Protein AF-A0A1U7V6M7-F1 (afdb_monomer_lite)

Organism: Nicotiana sylvestris (NCBI:txid4096)

Sequence (139 aa):
MQEEQVAAVLYREDIEKYADNFTPFSTYLISTAKVRVPLPYGVPINRFEWVIDKFTVVEEVKDANIQDPPLPPPTRLNTVPFAYLHEQQRSTEFDNHYFTHIIAIVVNCGSIKYVG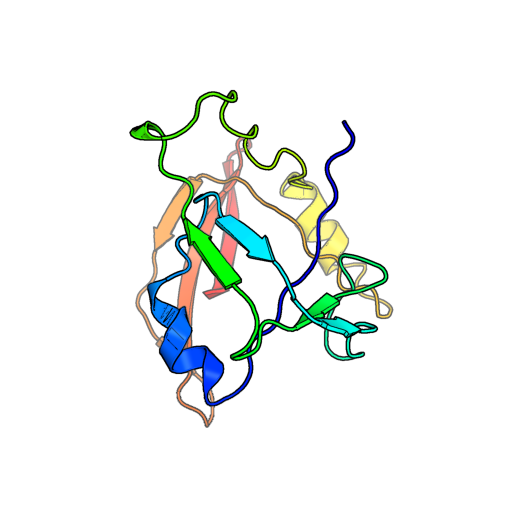ANNSKCREITIMDTNMRPTILTL

Radius of gyration: 18.91 Å; chains: 1; bounding box: 42×41×47 Å

Secondary structure (DSSP, 8-state):
------EEEE-THHHHHHTTT--TT--EEEES-EEEPPPTTS--SSS-EEEE-TT-EEEE--GGG-SSPPPPPP----B--HHHHHHHHHT--SS-----B---EEEEEEEEEEETTTTEEEEEEEEE-TT--EEEEE-

pLDDT: mean 78.78, std 11.83, range [42.28, 93.31]

Structure (mmCIF, N/CA/C/O backbone):
data_AF-A0A1U7V6M7-F1
#
_entry.id   AF-A0A1U7V6M7-F1
#
loop_
_atom_site.group_PDB
_atom_site.id
_atom_site.type_symbol
_atom_site.label_atom_id
_atom_site.label_alt_id
_atom_site.label_comp_id
_atom_site.label_asym_id
_atom_site.label_entity_id
_atom_site.label_seq_id
_atom_site.pdbx_PDB_ins_code
_atom_site.Cartn_x
_atom_site.Cartn_y
_atom_site.Cartn_z
_atom_site.occupancy
_atom_site.B_iso_or_equiv
_atom_site.auth_seq_id
_atom_site.auth_comp_id
_atom_site.auth_asym_id
_atom_site.auth_atom_id
_atom_site.pdbx_PDB_model_num
ATOM 1 N N . MET A 1 1 ? 13.269 -1.706 19.061 1.00 52.62 1 MET A N 1
ATOM 2 C CA . MET A 1 1 ? 11.874 -2.130 18.815 1.00 52.62 1 MET A CA 1
ATOM 3 C C . MET A 1 1 ? 11.806 -2.683 17.402 1.00 52.62 1 MET A C 1
ATOM 5 O O . MET A 1 1 ? 12.551 -2.196 16.562 1.00 52.62 1 MET A O 1
ATOM 9 N N . GLN A 1 2 ? 11.025 -3.733 17.156 1.00 67.06 2 GLN A N 1
ATOM 10 C CA . GLN A 1 2 ? 10.897 -4.338 15.827 1.00 67.06 2 GLN A CA 1
ATOM 11 C C . GLN A 1 2 ? 9.778 -3.621 15.061 1.00 67.06 2 GLN A C 1
ATOM 13 O O . GLN A 1 2 ? 8.695 -3.448 15.608 1.00 67.06 2 GLN A O 1
ATOM 18 N N . GLU A 1 3 ? 10.047 -3.170 13.833 1.00 74.94 3 GLU A N 1
ATOM 19 C CA . GLU A 1 3 ? 9.040 -2.528 12.977 1.00 74.94 3 GLU A CA 1
ATOM 20 C C . GLU A 1 3 ? 8.034 -3.573 12.477 1.00 74.94 3 GLU A C 1
ATOM 22 O O . GLU A 1 3 ? 8.409 -4.573 11.850 1.00 74.94 3 GLU A O 1
ATOM 27 N N .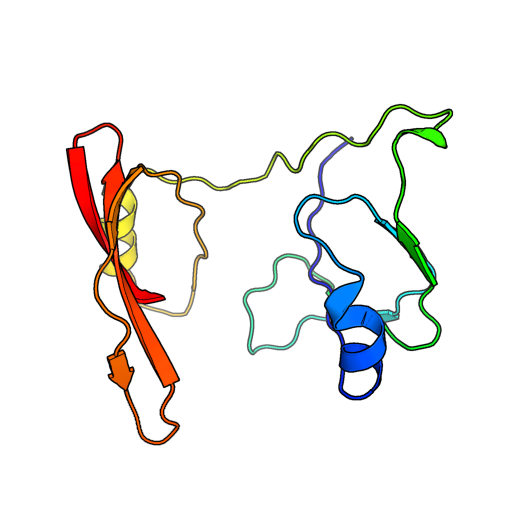 GLU A 1 4 ? 6.752 -3.327 12.730 1.00 82.56 4 GLU A N 1
ATOM 28 C CA . GLU A 1 4 ? 5.641 -4.151 12.271 1.00 82.56 4 GLU A CA 1
ATOM 29 C C . GLU A 1 4 ? 4.763 -3.338 11.319 1.00 82.56 4 GLU A C 1
ATOM 31 O O . GLU A 1 4 ? 4.414 -2.194 11.598 1.00 82.56 4 GLU A O 1
ATOM 36 N N . GLN A 1 5 ? 4.436 -3.928 10.171 1.00 84.12 5 GLN A N 1
ATOM 37 C CA . GLN A 1 5 ? 3.559 -3.317 9.179 1.00 84.12 5 GLN A CA 1
ATOM 38 C C . GLN A 1 5 ? 2.174 -3.948 9.296 1.00 84.12 5 GLN A C 1
ATOM 40 O O . GLN A 1 5 ? 2.050 -5.157 9.500 1.00 84.12 5 GLN A O 1
ATOM 45 N N . VAL A 1 6 ? 1.135 -3.131 9.163 1.00 86.31 6 VAL A N 1
ATOM 46 C CA . VAL A 1 6 ? -0.264 -3.561 9.199 1.00 86.31 6 VAL A CA 1
ATOM 47 C C . VAL A 1 6 ? -1.034 -2.813 8.118 1.00 86.31 6 VAL A C 1
ATOM 49 O O . VAL A 1 6 ? -0.799 -1.628 7.887 1.00 86.31 6 VAL A O 1
ATOM 52 N N . ALA A 1 7 ? -1.934 -3.509 7.427 1.00 87.44 7 ALA A N 1
ATOM 53 C CA . ALA A 1 7 ? -2.838 -2.871 6.480 1.00 87.44 7 ALA A CA 1
ATOM 54 C C . ALA A 1 7 ? -4.013 -2.248 7.242 1.00 87.44 7 ALA A C 1
ATOM 56 O O . ALA A 1 7 ? -4.583 -2.892 8.124 1.00 87.44 7 ALA A O 1
ATOM 57 N N . ALA A 1 8 ? -4.388 -1.022 6.884 1.00 88.69 8 ALA A N 1
ATOM 58 C CA . ALA A 1 8 ? -5.587 -0.366 7.386 1.00 88.69 8 ALA A CA 1
ATOM 59 C C . ALA A 1 8 ? -6.575 -0.133 6.237 1.00 88.69 8 ALA A C 1
ATOM 61 O O . ALA A 1 8 ? -6.177 0.280 5.148 1.00 88.69 8 ALA A O 1
ATOM 62 N N . VAL A 1 9 ? -7.859 -0.402 6.472 1.00 89.38 9 VAL A N 1
ATOM 63 C CA . VAL A 1 9 ? -8.930 -0.284 5.475 1.00 89.38 9 VAL A CA 1
ATOM 64 C C . VAL A 1 9 ? -10.031 0.655 5.959 1.00 89.38 9 VAL A C 1
ATOM 66 O O . VAL A 1 9 ? -10.410 0.636 7.132 1.00 89.38 9 VAL A O 1
ATOM 69 N N . LEU A 1 10 ? -10.557 1.454 5.030 1.00 89.38 10 LEU A N 1
ATOM 70 C CA . LEU A 1 10 ? -11.678 2.373 5.227 1.00 89.38 10 LEU A CA 1
ATOM 71 C C . LEU A 1 10 ? -12.841 1.976 4.317 1.00 89.38 10 LEU A C 1
ATOM 73 O O . LEU A 1 10 ? -12.628 1.503 3.199 1.00 89.38 10 LEU A O 1
ATOM 77 N N . TYR A 1 11 ? -14.073 2.200 4.776 1.00 86.38 11 TYR A N 1
ATOM 78 C CA . TYR A 1 11 ? -15.282 1.838 4.036 1.00 86.38 11 TYR A CA 1
ATOM 79 C C . TYR A 1 11 ? -16.217 3.019 3.839 1.00 86.38 11 TYR A C 1
ATOM 81 O O . TYR A 1 11 ? -16.507 3.739 4.785 1.00 86.38 11 TYR A O 1
ATOM 89 N N . ARG A 1 12 ? -16.769 3.127 2.622 1.00 83.19 12 ARG A N 1
ATOM 90 C CA . ARG A 1 12 ? -17.913 3.975 2.249 1.00 83.19 12 ARG A CA 1
ATOM 91 C C . ARG A 1 12 ? -17.880 5.361 2.916 1.00 83.19 12 ARG A C 1
ATOM 93 O O . ARG A 1 12 ? -17.158 6.228 2.449 1.00 83.19 12 ARG A O 1
ATOM 100 N N . GLU A 1 13 ? -18.654 5.541 3.985 1.00 78.81 13 GLU A N 1
ATOM 101 C CA . GLU A 1 13 ? -18.885 6.817 4.675 1.00 78.81 13 GLU A CA 1
ATOM 102 C C . GLU A 1 13 ? -17.625 7.338 5.376 1.00 78.81 13 GLU A C 1
ATOM 104 O O . GLU A 1 13 ? -17.425 8.545 5.481 1.00 78.81 13 GLU A O 1
ATOM 109 N N . ASP A 1 14 ? -16.739 6.436 5.803 1.00 80.06 14 ASP A N 1
ATOM 110 C CA . ASP A 1 14 ? -15.479 6.805 6.442 1.00 80.06 14 ASP A CA 1
ATOM 111 C C . ASP A 1 14 ? -14.431 7.260 5.408 1.00 80.06 14 ASP A C 1
ATOM 113 O O . ASP A 1 14 ? -13.515 8.000 5.754 1.00 80.06 14 ASP A O 1
ATOM 117 N N . ILE A 1 15 ? -14.563 6.884 4.127 1.00 82.31 15 ILE A N 1
ATOM 118 C CA . ILE A 1 15 ? -13.604 7.291 3.086 1.00 82.31 15 ILE A CA 1
ATOM 119 C C . ILE A 1 15 ? -13.633 8.807 2.917 1.00 82.31 15 ILE A C 1
ATOM 121 O O . ILE A 1 15 ? -12.590 9.438 3.001 1.00 82.31 15 ILE A O 1
ATOM 125 N N . GLU A 1 16 ? -14.811 9.405 2.742 1.00 79.12 16 GLU A N 1
ATOM 126 C CA . GLU A 1 16 ? -14.934 10.857 2.543 1.00 79.12 16 GLU A CA 1
ATOM 127 C C . GLU A 1 16 ? -14.422 11.649 3.752 1.00 79.12 16 GLU A C 1
ATOM 129 O O . GLU A 1 16 ? -13.818 12.705 3.596 1.00 79.12 16 GLU A O 1
ATOM 134 N N . LYS A 1 17 ? -14.603 11.111 4.964 1.00 77.75 17 LYS A N 1
ATOM 135 C CA . LYS A 1 17 ? -14.151 11.749 6.205 1.00 77.75 17 LYS A CA 1
ATOM 136 C C . LYS A 1 17 ? -12.626 11.785 6.340 1.00 77.75 17 LYS A C 1
ATOM 138 O O . LYS A 1 17 ? -12.105 12.705 6.967 1.00 77.75 17 LYS A O 1
ATOM 143 N N . TYR A 1 18 ? -11.925 10.780 5.816 1.00 78.06 18 TYR A N 1
ATOM 144 C CA . TYR A 1 18 ? -10.485 10.605 6.027 1.00 78.06 18 TYR A CA 1
ATOM 145 C C . TYR A 1 18 ? -9.641 10.664 4.743 1.00 78.06 18 TYR A C 1
ATOM 147 O O . TYR A 1 18 ? -8.418 10.590 4.848 1.00 78.06 18 TYR A O 1
ATOM 155 N N . ALA A 1 19 ? -10.249 10.821 3.562 1.00 74.31 19 ALA A N 1
ATOM 156 C CA . ALA A 1 19 ? -9.559 10.838 2.267 1.00 74.31 19 ALA A CA 1
ATOM 157 C C . ALA A 1 19 ? -8.417 11.862 2.217 1.00 74.31 19 ALA A C 1
ATOM 159 O O . ALA A 1 19 ? -7.333 11.542 1.740 1.00 74.31 19 ALA A O 1
ATOM 160 N N . ASP A 1 20 ? -8.647 13.049 2.779 1.00 77.88 20 ASP A N 1
ATOM 161 C CA . ASP A 1 20 ? -7.673 14.145 2.782 1.00 77.88 20 ASP A CA 1
ATOM 162 C C . ASP A 1 20 ? -6.838 14.207 4.075 1.00 77.88 20 ASP A C 1
ATOM 164 O O . ASP A 1 20 ? -5.918 15.014 4.186 1.00 77.88 20 ASP A O 1
ATOM 168 N N . ASN A 1 21 ? -7.138 13.356 5.065 1.00 78.12 21 ASN A N 1
ATOM 169 C CA . ASN A 1 21 ? -6.481 13.401 6.375 1.00 78.12 21 ASN A CA 1
ATOM 170 C C . ASN A 1 21 ? -5.193 12.577 6.419 1.00 78.12 21 ASN A C 1
ATOM 172 O O . ASN A 1 21 ? -4.323 12.866 7.240 1.00 78.12 21 ASN A O 1
ATOM 176 N N . PHE A 1 22 ? -5.069 11.555 5.567 1.00 84.19 22 PHE A N 1
ATOM 177 C CA . PHE A 1 22 ? -3.886 10.701 5.502 1.00 84.19 22 PHE A CA 1
ATOM 178 C C . PHE A 1 22 ? -2.929 11.171 4.411 1.00 84.19 22 PHE A C 1
ATOM 180 O O . PHE A 1 22 ? -3.143 10.944 3.221 1.00 84.19 22 PHE A O 1
ATOM 187 N N . THR A 1 23 ? -1.827 11.778 4.836 1.00 83.44 23 THR A N 1
ATOM 188 C CA . THR A 1 23 ? -0.718 12.155 3.964 1.00 83.44 23 THR A CA 1
ATOM 189 C C . THR A 1 23 ? 0.357 11.065 4.014 1.00 83.44 23 THR A C 1
ATOM 191 O O . THR A 1 23 ? 0.728 10.619 5.106 1.00 83.44 23 THR A O 1
ATOM 194 N N . PRO A 1 24 ? 0.877 10.601 2.860 1.00 81.56 24 PRO A N 1
ATOM 195 C CA . PRO A 1 24 ? 1.989 9.657 2.835 1.00 81.56 24 PRO A CA 1
ATOM 196 C C . PRO A 1 24 ? 3.190 10.177 3.635 1.00 81.56 24 PRO A C 1
ATOM 198 O O . PRO A 1 24 ? 3.536 11.350 3.536 1.00 81.56 24 PRO A O 1
ATOM 201 N N . PHE A 1 25 ? 3.850 9.288 4.382 1.00 77.00 25 PHE A N 1
ATOM 202 C CA . PHE A 1 25 ? 5.016 9.586 5.233 1.00 77.00 25 PHE A CA 1
ATOM 203 C C . PHE A 1 25 ? 4.764 10.518 6.437 1.00 77.00 25 PHE A C 1
ATOM 205 O O . PHE A 1 25 ? 5.721 10.863 7.126 1.00 77.00 25 PHE A O 1
ATOM 212 N N . SER A 1 26 ? 3.508 10.860 6.746 1.00 82.12 26 SER A N 1
ATOM 213 C CA . SER A 1 26 ? 3.136 11.496 8.018 1.00 82.12 26 SER A CA 1
ATOM 214 C C . SER A 1 26 ? 2.907 10.462 9.127 1.00 82.12 26 SER A C 1
ATOM 216 O O . SER A 1 26 ? 2.547 9.310 8.869 1.00 82.12 26 SER A O 1
ATOM 218 N N . THR A 1 27 ? 3.104 10.880 10.380 1.00 84.69 27 THR A N 1
ATOM 219 C CA . THR A 1 27 ? 2.888 10.031 11.562 1.00 84.69 27 THR A CA 1
ATOM 220 C C . THR A 1 27 ? 1.521 10.308 12.177 1.00 84.69 27 THR A C 1
ATOM 222 O O . THR A 1 27 ? 1.165 11.460 12.418 1.00 84.69 27 THR A O 1
ATOM 225 N N . TYR A 1 28 ? 0.773 9.245 12.476 1.00 87.31 28 TYR A N 1
ATOM 226 C CA . TYR A 1 28 ? -0.563 9.332 13.062 1.00 87.31 28 TYR A CA 1
ATOM 227 C C . TYR A 1 28 ? -0.677 8.468 14.312 1.00 87.31 28 TYR A C 1
ATOM 229 O O . TYR A 1 28 ? -0.225 7.321 14.334 1.00 87.31 28 TYR A O 1
ATOM 237 N N . LEU A 1 29 ? -1.350 9.000 15.327 1.00 87.75 29 LEU A N 1
ATOM 238 C CA . LEU A 1 29 ? -1.876 8.220 16.432 1.00 87.75 29 LEU A CA 1
ATOM 239 C C . LEU A 1 29 ? -3.233 7.656 16.012 1.00 87.75 29 LEU A C 1
ATOM 241 O O . LEU A 1 29 ? -4.176 8.407 15.770 1.00 87.75 29 LEU A O 1
ATOM 245 N N . ILE A 1 30 ? -3.326 6.329 15.938 1.00 89.62 30 ILE A N 1
ATOM 246 C CA . ILE A 1 30 ? -4.572 5.620 15.646 1.00 89.62 30 ILE A CA 1
ATOM 247 C C . ILE A 1 30 ? -4.985 4.851 16.896 1.00 89.62 30 ILE A C 1
ATOM 249 O O . ILE A 1 30 ? -4.244 3.999 17.384 1.00 89.62 30 ILE A O 1
ATOM 253 N N . SER A 1 31 ? -6.172 5.148 17.415 1.00 89.44 31 SER A N 1
ATOM 254 C CA . SER A 1 31 ? -6.758 4.471 18.574 1.00 89.44 31 SER A CA 1
ATOM 255 C C . SER A 1 31 ? -8.140 3.930 18.237 1.00 89.44 31 SER A C 1
ATOM 257 O O . SER A 1 31 ? -8.787 4.416 17.314 1.00 89.44 31 SER A O 1
ATOM 259 N N . THR A 1 32 ? -8.573 2.908 18.986 1.00 91.25 32 THR A N 1
ATOM 260 C CA . THR A 1 32 ? -9.914 2.288 18.895 1.00 91.25 32 THR A CA 1
ATOM 261 C C . THR A 1 32 ? -10.281 1.678 17.536 1.00 91.25 32 THR A C 1
ATOM 263 O O . THR A 1 32 ? -11.448 1.368 17.301 1.00 91.25 32 THR A O 1
ATOM 266 N N . ALA A 1 33 ? -9.293 1.420 16.674 1.00 92.19 33 ALA A N 1
ATOM 267 C CA . ALA A 1 33 ? -9.497 0.701 15.421 1.00 92.19 33 ALA A CA 1
ATOM 268 C C . ALA A 1 33 ? -9.956 -0.745 15.670 1.00 92.19 33 ALA A C 1
ATOM 270 O O . ALA A 1 33 ? -9.501 -1.422 16.599 1.00 92.19 33 ALA A O 1
ATOM 271 N N . LYS A 1 34 ? -10.843 -1.245 14.809 1.00 92.50 34 LYS A N 1
ATOM 272 C CA . LYS A 1 34 ? -11.248 -2.656 14.832 1.00 92.50 34 LYS A CA 1
ATOM 273 C C . LYS A 1 34 ? -10.182 -3.512 14.164 1.00 92.50 34 LYS A C 1
ATOM 275 O O . LYS A 1 34 ? -9.553 -3.085 13.206 1.00 92.50 34 LYS A O 1
ATOM 280 N N . VAL A 1 35 ? -10.023 -4.747 14.622 1.00 92.31 35 VAL A N 1
ATOM 281 C CA . VAL A 1 35 ? -9.045 -5.695 14.073 1.00 92.31 35 VAL A CA 1
ATOM 282 C C . VAL A 1 35 ? -9.785 -6.884 13.476 1.00 92.31 35 VAL A C 1
ATOM 284 O O . VAL A 1 35 ? -10.691 -7.429 14.110 1.00 92.31 35 VAL A O 1
ATOM 287 N N . ARG A 1 36 ? -9.417 -7.294 12.261 1.00 90.75 36 ARG A N 1
ATOM 288 C CA . ARG A 1 36 ? -9.978 -8.489 11.613 1.00 90.75 36 ARG A CA 1
ATOM 289 C C . ARG A 1 36 ? -8.926 -9.248 10.807 1.00 90.75 36 ARG A C 1
ATOM 291 O O . ARG A 1 36 ? -7.808 -8.777 10.636 1.00 90.75 36 ARG A O 1
ATOM 298 N N . VAL A 1 37 ? -9.290 -10.431 10.321 1.00 88.88 37 VAL A N 1
ATOM 299 C CA . VAL A 1 37 ? -8.453 -11.214 9.398 1.00 88.88 37 VAL A CA 1
ATOM 300 C C . VAL A 1 37 ? -8.524 -10.589 7.994 1.00 88.88 37 VAL A C 1
ATOM 302 O O . VAL A 1 37 ? -9.634 -10.239 7.580 1.00 88.88 37 VAL A O 1
ATOM 305 N N . PRO A 1 38 ? -7.393 -10.453 7.268 1.00 86.44 38 PRO A N 1
ATOM 306 C CA . PRO A 1 38 ? -7.372 -9.921 5.910 1.00 86.44 38 PRO A CA 1
ATOM 307 C C . PRO A 1 38 ? -8.296 -10.673 4.956 1.00 86.44 38 PRO A C 1
ATOM 309 O O . PRO A 1 38 ? -8.407 -11.901 5.006 1.00 86.44 38 PRO A O 1
ATOM 312 N N . LEU A 1 39 ? -8.948 -9.931 4.063 1.00 83.38 39 LEU A N 1
ATOM 313 C CA . LEU A 1 39 ? -9.748 -10.524 2.994 1.00 83.38 39 LEU A CA 1
ATOM 314 C C . LEU A 1 39 ? -8.855 -11.270 1.984 1.00 83.38 39 LEU A C 1
ATOM 316 O O . LEU A 1 39 ? -7.727 -10.847 1.735 1.00 83.38 39 LEU A O 1
ATOM 320 N N . PRO A 1 40 ? -9.369 -12.322 1.321 1.00 77.00 40 PRO A N 1
ATOM 321 C CA . PRO A 1 40 ? -8.585 -13.145 0.392 1.00 77.00 40 PRO A CA 1
ATOM 322 C C . PRO A 1 40 ? -8.196 -12.423 -0.908 1.00 77.00 40 PRO A C 1
ATOM 324 O O . PRO A 1 40 ? -7.469 -12.973 -1.725 1.00 77.00 40 PRO A O 1
ATOM 327 N N . TYR A 1 41 ? -8.696 -11.205 -1.125 1.00 73.00 41 TYR A N 1
ATOM 328 C CA . TYR A 1 41 ? -8.471 -10.425 -2.342 1.00 73.00 41 TYR A CA 1
ATOM 329 C C . TYR A 1 41 ? -7.168 -9.609 -2.318 1.00 73.00 41 TYR A C 1
ATOM 331 O O . TYR A 1 41 ? -6.882 -8.901 -3.280 1.00 73.00 41 TYR A O 1
ATOM 339 N N . GLY A 1 42 ? -6.395 -9.672 -1.228 1.00 66.00 42 GLY A N 1
ATOM 340 C CA . GLY A 1 42 ? -5.136 -8.946 -1.067 1.00 66.00 42 GLY A CA 1
ATOM 341 C C . GLY A 1 42 ? -4.013 -9.832 -0.538 1.00 66.00 42 GLY A C 1
ATOM 342 O O . GLY A 1 42 ? -4.248 -10.908 0.007 1.00 66.00 42 GLY A O 1
ATOM 343 N N . VAL A 1 43 ? -2.774 -9.362 -0.682 1.00 67.44 43 VAL A N 1
ATOM 344 C CA . VAL A 1 43 ? -1.604 -10.018 -0.088 1.00 67.44 4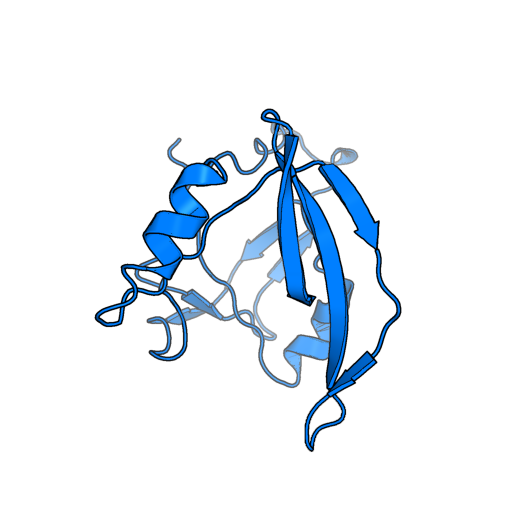3 VAL A CA 1
ATOM 345 C C . VAL A 1 43 ? -1.531 -9.605 1.384 1.00 67.44 43 VAL A C 1
ATOM 347 O O . VAL A 1 43 ? -1.411 -8.409 1.666 1.00 67.44 43 VAL A O 1
ATOM 350 N N . PRO A 1 44 ? -1.624 -10.546 2.339 1.00 68.56 44 PRO A N 1
ATOM 351 C CA . PRO A 1 44 ? -1.625 -10.206 3.754 1.00 68.56 44 PRO A CA 1
ATOM 352 C C . PRO A 1 44 ? -0.242 -9.693 4.174 1.00 68.56 44 PRO A C 1
ATOM 354 O O . PRO A 1 44 ? 0.725 -10.450 4.230 1.00 68.56 44 PRO A O 1
ATOM 357 N N . ILE A 1 45 ? -0.152 -8.400 4.499 1.00 77.25 45 ILE A N 1
ATOM 358 C CA . ILE A 1 45 ? 1.056 -7.783 5.082 1.00 77.25 45 ILE A CA 1
ATOM 359 C C . ILE A 1 45 ? 1.268 -8.280 6.523 1.00 77.25 45 ILE A C 1
ATOM 361 O O . ILE A 1 45 ? 2.396 -8.402 6.997 1.00 77.25 45 ILE A O 1
ATOM 365 N N . ASN A 1 46 ? 0.172 -8.601 7.213 1.00 82.81 46 ASN A N 1
ATOM 366 C CA . ASN A 1 46 ? 0.148 -9.092 8.585 1.00 82.81 46 ASN A CA 1
ATOM 367 C C . ASN A 1 46 ? -0.971 -10.139 8.749 1.00 82.81 46 ASN A C 1
ATOM 369 O O . ASN A 1 46 ? -1.838 -10.278 7.886 1.00 82.81 46 ASN A O 1
ATOM 373 N N . ARG A 1 47 ? -0.972 -10.870 9.871 1.00 85.75 47 ARG A N 1
ATOM 374 C CA . ARG A 1 47 ? -2.046 -11.799 10.270 1.00 85.75 47 ARG A CA 1
ATOM 375 C C . ARG A 1 47 ? -3.393 -11.101 10.443 1.00 85.75 47 ARG A C 1
ATOM 377 O O . ARG A 1 47 ? -4.430 -11.752 10.335 1.00 85.75 47 ARG A O 1
ATOM 384 N N . PHE A 1 48 ? -3.365 -9.803 10.725 1.00 89.25 48 PHE A N 1
ATOM 385 C CA . PHE A 1 48 ? -4.543 -8.979 10.927 1.00 89.25 48 PHE A CA 1
ATOM 386 C C . PHE A 1 48 ? -4.486 -7.711 10.079 1.00 89.25 48 PHE A C 1
ATOM 388 O O . PHE A 1 48 ? -3.413 -7.219 9.745 1.00 89.25 48 PHE A O 1
ATOM 395 N N . GLU A 1 49 ? -5.650 -7.159 9.775 1.00 90.25 49 GLU A N 1
ATOM 396 C CA . GLU A 1 49 ? -5.803 -5.818 9.226 1.00 90.25 49 GLU A CA 1
ATOM 397 C C . GLU A 1 49 ? -6.656 -4.966 10.163 1.00 90.25 49 GLU A C 1
ATOM 399 O O . GLU A 1 49 ? -7.508 -5.472 10.908 1.00 90.25 49 GLU A O 1
ATOM 404 N N . TRP A 1 50 ? -6.406 -3.664 10.140 1.00 92.44 50 TRP A N 1
ATOM 405 C CA . TRP A 1 50 ? -7.149 -2.686 10.915 1.00 92.44 50 TRP A CA 1
ATOM 406 C C . TRP A 1 50 ? -8.284 -2.114 10.080 1.00 92.44 50 TRP A C 1
ATOM 408 O O . TRP A 1 50 ? -8.111 -1.766 8.918 1.00 92.44 50 TRP A O 1
ATOM 418 N N . VAL A 1 51 ? -9.457 -1.994 10.681 1.00 90.88 51 VAL A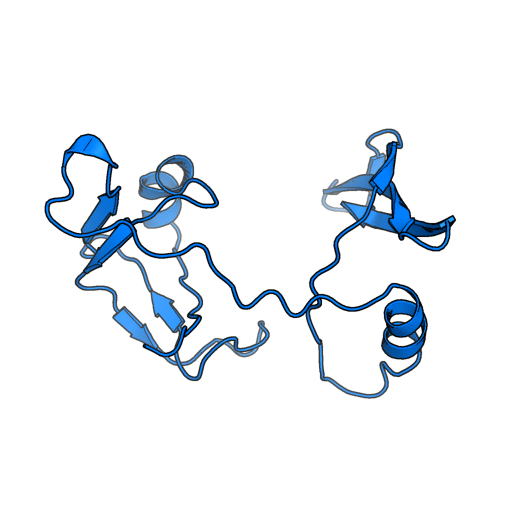 N 1
ATOM 419 C CA . VAL A 1 51 ? -10.608 -1.316 10.099 1.00 90.88 51 VAL A CA 1
ATOM 420 C C . VAL A 1 51 ? -10.766 0.004 10.829 1.00 90.88 51 VAL A C 1
ATOM 422 O O . VAL A 1 51 ? -11.086 0.025 12.021 1.00 90.88 51 VAL A O 1
ATOM 425 N N . ILE A 1 52 ? -10.526 1.085 10.094 1.00 90.50 52 ILE A N 1
ATOM 426 C CA . ILE A 1 52 ? -10.770 2.444 10.560 1.00 90.50 52 ILE A CA 1
ATOM 427 C C . ILE A 1 52 ? -12.246 2.728 10.303 1.00 90.50 52 ILE A C 1
ATOM 429 O O . ILE A 1 52 ? -12.719 2.643 9.169 1.00 90.50 52 ILE A O 1
ATOM 433 N N . ASP A 1 53 ? -12.965 3.026 11.375 1.00 87.88 53 ASP A N 1
ATOM 434 C CA . ASP A 1 53 ? -14.378 3.376 11.343 1.00 87.88 53 ASP A CA 1
ATOM 435 C C . ASP A 1 53 ? -14.633 4.725 12.025 1.00 87.88 53 ASP A C 1
ATOM 437 O O . ASP A 1 53 ? -13.734 5.351 12.589 1.00 87.88 53 ASP A O 1
ATOM 441 N N . LYS A 1 54 ? -15.889 5.168 12.026 1.00 85.06 54 LYS A N 1
ATOM 442 C CA . LYS A 1 54 ? -16.300 6.423 12.670 1.00 85.06 54 LYS A CA 1
ATOM 443 C C . LYS A 1 54 ? -15.938 6.569 14.155 1.00 85.06 54 LYS A C 1
ATOM 445 O O . LYS A 1 54 ? -15.953 7.698 14.645 1.00 85.06 54 LYS A O 1
ATOM 450 N N . PHE A 1 55 ? -15.671 5.472 14.868 1.00 86.19 55 PHE A N 1
ATOM 451 C CA . PHE A 1 55 ? -15.271 5.475 16.280 1.00 86.19 55 PHE A CA 1
ATOM 452 C C . PHE A 1 55 ? -13.751 5.426 16.463 1.00 86.19 55 PHE A C 1
ATOM 454 O O . PHE A 1 55 ? -13.271 5.524 17.592 1.00 86.19 55 PHE A O 1
ATOM 461 N N . THR A 1 56 ? -13.002 5.263 15.374 1.00 88.06 56 THR A N 1
ATOM 462 C CA . THR A 1 56 ? -11.543 5.279 15.371 1.00 88.06 56 THR A CA 1
ATOM 463 C C . THR A 1 56 ? -11.052 6.717 15.488 1.00 88.06 56 THR A C 1
ATOM 465 O O . THR A 1 56 ? -11.436 7.599 14.710 1.00 88.06 56 THR A O 1
ATOM 468 N N . VAL A 1 57 ? -10.190 6.958 16.471 1.00 87.94 57 VAL A N 1
ATOM 469 C CA . VAL A 1 57 ? -9.538 8.257 16.658 1.00 87.94 57 VAL A CA 1
ATOM 470 C C . VAL A 1 57 ? -8.249 8.257 15.846 1.00 87.94 57 VAL A C 1
ATOM 472 O O . VAL A 1 57 ? -7.427 7.358 16.006 1.00 87.94 57 VAL A O 1
ATOM 475 N N . VAL A 1 58 ? -8.100 9.246 14.963 1.00 87.62 58 VAL A N 1
ATOM 476 C CA . VAL A 1 58 ? -6.915 9.449 14.122 1.00 87.62 58 VAL A CA 1
ATOM 477 C C . VAL A 1 58 ? -6.432 10.873 14.347 1.00 87.62 58 VAL A C 1
ATOM 479 O O . VAL A 1 58 ? -7.142 11.820 14.009 1.00 87.62 58 VAL A O 1
ATOM 482 N N . GLU A 1 59 ? -5.238 11.019 14.907 1.00 87.38 59 GLU A N 1
ATOM 483 C CA . GLU A 1 59 ? -4.623 12.317 15.181 1.00 87.38 59 GLU A CA 1
ATOM 484 C C . GLU A 1 59 ? -3.252 12.392 14.512 1.00 87.38 59 GLU A C 1
ATOM 486 O O . GLU A 1 59 ? -2.429 11.492 14.664 1.00 87.38 59 GLU A O 1
ATOM 491 N N . GLU A 1 60 ? -3.002 13.457 13.752 1.00 85.88 60 GLU A N 1
ATOM 492 C CA . GLU A 1 60 ? -1.688 13.699 13.156 1.00 85.88 60 GLU A CA 1
ATOM 493 C C . GLU A 1 60 ? -0.704 14.170 14.231 1.00 85.88 60 GLU A C 1
ATOM 495 O O . GLU A 1 60 ? -0.948 15.152 14.941 1.00 85.88 60 GLU A O 1
ATOM 500 N N . VAL A 1 61 ? 0.436 13.489 14.328 1.00 82.06 61 VAL A N 1
ATOM 501 C CA . VAL A 1 61 ? 1.516 13.868 15.236 1.00 82.06 61 VAL A CA 1
ATOM 502 C C . VAL A 1 61 ? 2.375 14.919 14.539 1.00 82.06 61 VAL A C 1
ATOM 504 O O . VAL A 1 61 ? 3.131 14.612 13.622 1.00 82.06 61 VAL A O 1
ATOM 507 N N . LYS A 1 62 ? 2.251 16.177 14.974 1.00 76.44 62 LYS A N 1
ATOM 508 C CA . LYS A 1 62 ? 3.078 17.289 14.484 1.00 76.44 62 LYS A CA 1
ATOM 509 C C . LYS A 1 62 ? 4.359 17.397 15.303 1.00 76.44 62 LYS A C 1
ATOM 511 O O . LYS A 1 62 ? 4.291 17.405 16.532 1.00 76.44 62 LYS A O 1
ATOM 516 N N . ASP A 1 63 ? 5.486 17.606 14.625 1.00 64.56 63 ASP A N 1
ATOM 517 C CA . ASP A 1 63 ? 6.828 17.724 15.223 1.00 64.56 63 ASP A CA 1
ATOM 518 C C . ASP A 1 63 ? 6.918 18.741 16.378 1.00 64.56 63 ASP A C 1
ATOM 520 O O . ASP A 1 63 ? 7.737 18.598 17.279 1.00 64.56 63 ASP A O 1
ATOM 524 N N . ALA A 1 64 ? 6.052 19.759 16.393 1.00 57.47 64 ALA A N 1
ATOM 525 C CA . ALA A 1 64 ? 6.045 20.806 17.414 1.00 57.47 64 ALA A CA 1
ATOM 526 C C . ALA A 1 64 ? 5.460 20.381 18.779 1.00 57.47 64 ALA A C 1
ATOM 528 O O . ALA A 1 64 ? 5.667 21.092 19.761 1.00 57.47 64 ALA A O 1
ATOM 529 N N . ASN A 1 65 ? 4.733 19.260 18.858 1.00 56.06 65 ASN A N 1
ATOM 530 C CA . ASN A 1 65 ? 4.035 18.822 20.078 1.00 56.06 65 ASN A CA 1
ATOM 531 C C . ASN A 1 65 ? 4.686 17.611 20.763 1.00 56.06 65 ASN A C 1
ATOM 533 O O . ASN A 1 65 ? 4.134 17.096 21.736 1.00 56.06 65 ASN A O 1
ATOM 537 N N . ILE A 1 66 ? 5.829 17.128 20.269 1.00 56.75 66 ILE A N 1
ATOM 538 C CA . ILE A 1 66 ? 6.389 15.856 20.723 1.00 56.75 66 ILE A CA 1
ATOM 539 C C . ILE A 1 66 ? 7.421 16.102 21.831 1.00 56.75 66 ILE A C 1
ATOM 541 O O . ILE A 1 66 ? 8.487 16.670 21.608 1.00 56.75 66 ILE A O 1
ATOM 545 N N . GLN A 1 67 ? 7.082 15.692 23.057 1.00 58.97 67 GLN A N 1
ATOM 546 C CA . GLN A 1 67 ? 8.052 15.548 24.150 1.00 58.97 67 GLN A CA 1
ATOM 547 C C . GLN A 1 67 ? 8.914 14.281 23.955 1.00 58.97 67 GLN A C 1
ATOM 549 O O . GLN A 1 67 ? 10.029 14.202 24.467 1.00 58.97 67 GLN A O 1
ATOM 554 N N . ASP A 1 68 ? 8.409 13.333 23.161 1.00 60.66 68 ASP A N 1
ATOM 555 C CA . ASP A 1 68 ? 9.099 12.136 22.688 1.00 60.66 68 ASP A CA 1
ATOM 556 C C . ASP A 1 68 ? 9.834 12.375 21.351 1.00 60.66 68 ASP A C 1
ATOM 558 O O . ASP A 1 68 ? 9.476 13.261 20.576 1.00 60.66 68 ASP A O 1
ATOM 562 N N . PRO A 1 69 ? 10.884 11.603 21.035 1.00 63.34 69 PRO A N 1
ATOM 563 C CA . PRO A 1 69 ? 11.509 11.661 19.720 1.00 63.34 69 PRO A CA 1
ATOM 564 C C . PRO A 1 69 ? 10.527 11.202 18.621 1.00 63.34 69 PRO A C 1
ATOM 566 O O . PRO A 1 69 ? 9.771 10.251 18.843 1.00 63.34 69 PRO A O 1
ATOM 569 N N . PRO A 1 70 ? 10.549 11.825 17.426 1.00 65.25 70 PRO A N 1
ATOM 570 C CA . PRO A 1 70 ? 9.734 11.386 16.298 1.00 65.25 70 PRO A CA 1
ATOM 571 C C . PRO A 1 70 ? 10.040 9.925 15.954 1.00 65.25 70 PRO A C 1
ATOM 573 O O . PRO A 1 70 ? 11.189 9.476 16.042 1.00 65.25 70 PRO A O 1
ATOM 576 N N . LEU A 1 71 ? 9.004 9.172 15.572 1.00 69.31 71 LEU A N 1
ATOM 577 C CA . LEU A 1 71 ? 9.177 7.784 15.152 1.00 69.31 71 LEU A CA 1
ATOM 578 C C . LEU A 1 71 ? 10.113 7.730 13.934 1.00 69.31 71 LEU A C 1
ATOM 580 O O . LEU A 1 71 ? 10.015 8.582 13.046 1.00 69.31 71 LEU A O 1
ATOM 584 N N . PRO A 1 72 ? 11.032 6.749 13.872 1.00 68.31 72 PRO A N 1
ATOM 585 C CA . PRO A 1 72 ? 11.900 6.608 12.717 1.00 68.31 72 PRO A CA 1
ATOM 586 C C . PRO A 1 72 ? 11.055 6.319 11.466 1.00 68.31 72 PRO A C 1
ATOM 588 O O . PRO A 1 72 ? 10.020 5.651 11.565 1.00 68.31 72 PRO A O 1
ATOM 591 N N . PRO A 1 73 ? 11.491 6.785 10.284 1.00 66.50 73 PRO A N 1
ATOM 592 C CA . PRO A 1 73 ? 10.804 6.482 9.038 1.00 66.50 73 PRO A CA 1
ATOM 593 C C . PRO A 1 73 ? 10.724 4.960 8.810 1.00 66.50 73 PRO A C 1
ATOM 595 O O . PRO A 1 73 ? 11.623 4.227 9.245 1.00 66.50 73 PRO A O 1
ATOM 598 N N . PRO A 1 74 ? 9.684 4.473 8.102 1.00 68.19 74 PRO A N 1
ATOM 599 C CA . PRO A 1 74 ? 9.550 3.058 7.776 1.00 68.19 74 PRO A CA 1
ATOM 600 C C . PRO A 1 74 ? 10.818 2.553 7.089 1.00 68.19 74 PRO A C 1
ATOM 602 O O . PRO A 1 74 ? 11.221 3.067 6.044 1.00 68.19 74 PRO A O 1
ATOM 605 N N . THR A 1 75 ? 11.470 1.564 7.689 1.00 66.56 75 THR A N 1
ATOM 606 C CA . THR A 1 75 ? 12.747 1.026 7.205 1.00 66.56 75 THR A CA 1
ATOM 607 C C . THR A 1 75 ? 12.529 -0.263 6.407 1.00 66.56 75 THR A C 1
ATOM 609 O O . THR A 1 75 ? 13.398 -0.680 5.639 1.00 66.56 75 THR A O 1
ATOM 612 N N . ARG A 1 76 ? 11.351 -0.896 6.522 1.00 67.19 76 ARG A N 1
ATOM 613 C CA . ARG A 1 76 ? 11.008 -2.135 5.803 1.00 67.19 76 ARG A CA 1
ATOM 614 C C . ARG A 1 76 ? 10.542 -1.869 4.369 1.00 67.19 76 ARG A C 1
ATOM 616 O O . ARG A 1 76 ? 9.405 -2.158 4.003 1.00 67.19 76 ARG A O 1
ATOM 623 N N . LEU A 1 77 ? 11.454 -1.363 3.542 1.00 65.81 77 LEU A N 1
ATOM 624 C CA . LEU A 1 77 ? 11.335 -1.411 2.086 1.00 65.81 77 LEU A CA 1
ATOM 625 C C . LEU A 1 77 ? 12.060 -2.666 1.585 1.00 65.81 77 LEU A C 1
ATOM 627 O O . LEU A 1 77 ? 13.288 -2.682 1.498 1.00 65.81 77 LEU A O 1
ATOM 631 N N . ASN A 1 78 ? 11.313 -3.714 1.229 1.00 67.44 78 ASN A N 1
ATOM 632 C CA . ASN A 1 78 ? 11.823 -4.870 0.472 1.00 67.44 78 ASN A CA 1
ATOM 633 C C . ASN A 1 78 ? 12.204 -4.446 -0.957 1.00 67.44 78 ASN A C 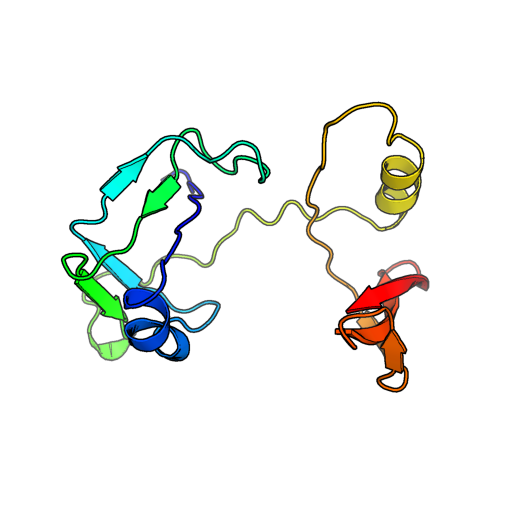1
ATOM 635 O O . ASN A 1 78 ? 11.497 -4.737 -1.925 1.00 67.44 78 ASN A O 1
ATOM 639 N N . THR A 1 79 ? 13.291 -3.684 -1.068 1.00 70.75 79 THR A N 1
ATOM 640 C CA . THR A 1 79 ? 13.785 -3.181 -2.345 1.00 70.75 79 THR A CA 1
ATOM 641 C C . THR A 1 79 ? 14.533 -4.292 -3.059 1.00 70.75 79 THR A C 1
ATOM 643 O O . THR A 1 79 ? 15.464 -4.854 -2.482 1.00 70.75 79 THR A O 1
ATOM 646 N N . VAL A 1 80 ? 14.166 -4.598 -4.304 1.00 75.38 80 VAL A N 1
ATOM 647 C CA . VAL A 1 80 ? 14.930 -5.556 -5.120 1.00 75.38 80 VAL A CA 1
ATOM 648 C C . VAL A 1 80 ? 15.599 -4.863 -6.310 1.00 75.38 80 VAL A C 1
ATOM 650 O O . VAL A 1 80 ? 15.042 -3.917 -6.877 1.00 75.38 80 VAL A O 1
ATOM 653 N N . PRO A 1 81 ? 16.783 -5.335 -6.734 1.00 75.62 81 PRO A N 1
ATOM 654 C CA . PRO A 1 81 ? 17.393 -4.908 -7.988 1.00 75.62 81 PRO A CA 1
ATOM 655 C C . PRO A 1 81 ? 16.543 -5.283 -9.207 1.00 75.62 81 PRO A C 1
ATOM 657 O O . PRO A 1 81 ? 15.915 -6.341 -9.236 1.00 75.62 81 PRO A O 1
ATOM 660 N N . PHE A 1 82 ? 16.618 -4.487 -10.278 1.00 81.06 82 PHE A N 1
ATOM 661 C CA . PHE A 1 82 ? 15.853 -4.733 -11.510 1.00 81.06 82 PHE A CA 1
ATOM 662 C C . PHE A 1 82 ? 16.134 -6.092 -12.159 1.00 81.06 82 PHE A C 1
ATOM 664 O O . PHE A 1 82 ? 15.253 -6.653 -12.804 1.00 81.06 82 PHE A O 1
ATOM 671 N N . ALA A 1 83 ? 17.332 -6.652 -11.966 1.00 74.69 83 ALA A N 1
ATOM 672 C CA . ALA A 1 83 ? 17.664 -7.991 -12.450 1.00 74.69 83 ALA A CA 1
ATOM 673 C C . ALA A 1 83 ? 16.672 -9.060 -11.948 1.00 74.69 83 ALA A C 1
ATOM 675 O O . ALA A 1 83 ? 16.266 -9.920 -12.727 1.00 74.69 83 ALA A O 1
ATOM 676 N N . TYR A 1 84 ? 16.213 -8.943 -10.697 1.00 76.31 84 TYR A N 1
ATOM 677 C CA . TYR A 1 84 ? 15.265 -9.876 -10.086 1.00 76.31 84 TYR A CA 1
ATOM 678 C C . TYR A 1 84 ? 13.820 -9.657 -10.543 1.00 76.31 84 TYR A C 1
ATOM 680 O O . TYR A 1 84 ? 13.028 -10.593 -10.486 1.00 76.31 84 TYR A O 1
ATOM 688 N N . LEU A 1 85 ? 13.464 -8.468 -11.049 1.00 75.94 85 LEU A N 1
ATOM 689 C CA . LEU A 1 85 ? 12.117 -8.219 -11.584 1.00 75.94 85 LEU A CA 1
ATOM 690 C C . LEU A 1 85 ? 11.829 -9.118 -12.792 1.00 75.94 85 LEU A C 1
ATOM 692 O O . LEU A 1 85 ? 10.733 -9.657 -12.920 1.00 75.94 85 LEU A O 1
ATOM 696 N N . HIS A 1 86 ? 12.823 -9.320 -13.661 1.00 67.94 86 HIS A N 1
ATOM 697 C CA . HIS A 1 86 ? 12.688 -10.204 -14.821 1.00 67.94 86 HIS A CA 1
ATOM 698 C C . HIS A 1 86 ? 12.589 -11.681 -14.428 1.00 67.94 86 HIS A C 1
ATOM 700 O O . HIS A 1 86 ? 11.919 -12.455 -15.112 1.00 67.94 86 HIS A O 1
ATOM 706 N N . GLU A 1 87 ? 13.251 -12.077 -13.342 1.00 68.94 87 GLU A N 1
ATOM 707 C CA . GLU A 1 87 ? 13.163 -13.433 -12.797 1.00 68.94 87 GLU A CA 1
ATOM 708 C C . GLU A 1 87 ? 11.792 -13.669 -12.152 1.00 68.94 87 GLU A C 1
ATOM 710 O O . GLU A 1 87 ? 11.133 -14.651 -12.489 1.00 68.94 87 GLU A O 1
ATOM 715 N N . GLN A 1 88 ? 11.308 -12.720 -11.340 1.00 66.62 88 GLN A N 1
ATOM 716 C CA . GLN A 1 88 ? 9.973 -12.756 -10.731 1.00 66.62 88 GLN A CA 1
ATOM 717 C C . GLN A 1 88 ? 8.853 -12.788 -11.775 1.00 66.62 88 GLN A C 1
ATOM 719 O O . GLN A 1 88 ? 7.913 -13.565 -11.637 1.00 66.62 88 GLN A O 1
ATOM 724 N N . GLN A 1 89 ? 8.951 -11.990 -12.846 1.00 64.06 89 GLN A N 1
ATOM 725 C CA . GLN A 1 89 ? 7.973 -12.018 -13.940 1.00 64.06 89 GLN A CA 1
ATOM 726 C C . GLN A 1 89 ? 7.888 -13.399 -14.601 1.00 64.06 89 GLN A C 1
ATOM 728 O O . GLN A 1 89 ? 6.802 -13.823 -14.990 1.00 64.06 89 GLN A O 1
ATOM 733 N N . ARG A 1 90 ? 9.014 -14.113 -14.716 1.00 60.03 90 ARG A N 1
ATOM 734 C CA . ARG A 1 90 ? 9.077 -15.440 -15.346 1.00 60.03 90 ARG A CA 1
ATOM 735 C C . ARG A 1 90 ? 8.660 -16.575 -14.415 1.00 60.03 90 ARG A C 1
ATOM 737 O O . ARG A 1 90 ? 8.199 -17.594 -14.911 1.00 60.03 90 ARG A O 1
ATOM 744 N N . SER A 1 91 ? 8.811 -16.411 -13.102 1.00 54.44 91 SER A N 1
ATOM 745 C CA . SER A 1 91 ? 8.480 -17.428 -12.099 1.00 54.44 91 SER A CA 1
ATOM 746 C C . SER A 1 91 ? 7.030 -17.363 -11.607 1.00 54.44 91 SER A C 1
ATOM 748 O O . SER A 1 91 ? 6.721 -17.957 -10.579 1.00 54.44 91 SER A O 1
ATOM 750 N N . THR A 1 92 ? 6.137 -16.647 -12.300 1.00 52.81 92 THR A N 1
ATOM 751 C CA . THR A 1 92 ? 4.699 -16.543 -11.975 1.00 52.81 92 THR A CA 1
ATOM 752 C C . THR A 1 92 ? 3.913 -17.822 -12.311 1.00 52.81 92 THR A C 1
ATOM 754 O O . THR A 1 92 ? 2.772 -17.778 -12.763 1.00 52.81 92 THR A O 1
ATOM 757 N N . GLU A 1 93 ? 4.502 -18.990 -12.054 1.00 46.94 93 GLU A N 1
ATOM 758 C CA . GLU A 1 93 ? 3.739 -20.213 -11.835 1.00 46.94 93 GLU A CA 1
ATOM 759 C C . GLU A 1 93 ? 3.283 -20.214 -10.361 1.00 46.94 93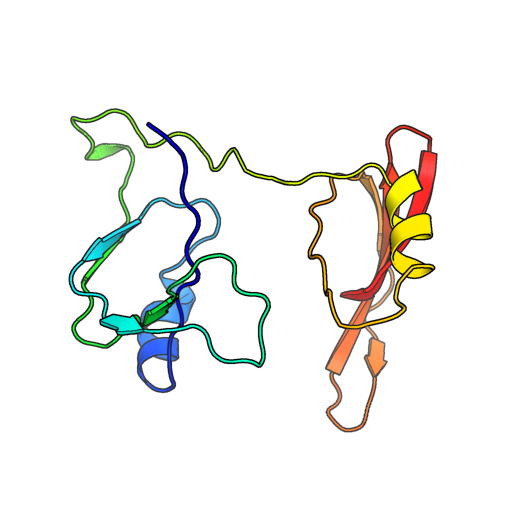 GLU A C 1
ATOM 761 O O . GLU A 1 93 ? 4.095 -20.354 -9.453 1.00 46.94 93 GLU A O 1
ATOM 766 N N . PHE A 1 94 ? 1.971 -20.056 -10.152 1.00 42.28 94 PHE A N 1
ATOM 767 C CA . PHE A 1 94 ? 1.214 -20.223 -8.896 1.00 42.28 94 PHE A CA 1
ATOM 768 C C . PHE A 1 94 ? 1.288 -19.107 -7.826 1.00 42.28 94 PHE A C 1
ATOM 770 O O . PHE A 1 94 ? 2.220 -19.011 -7.034 1.00 42.28 94 PHE A O 1
ATOM 777 N N . ASP A 1 95 ? 0.196 -18.331 -7.766 1.00 48.00 95 ASP A N 1
ATOM 778 C CA . ASP A 1 95 ? -0.479 -17.713 -6.602 1.00 48.00 95 ASP A CA 1
ATOM 779 C C . ASP A 1 95 ? 0.270 -16.803 -5.611 1.00 48.00 95 ASP A C 1
ATOM 781 O O . ASP A 1 95 ? -0.383 -16.089 -4.845 1.00 48.00 95 ASP A O 1
ATOM 785 N N . ASN A 1 96 ? 1.596 -16.709 -5.641 1.00 48.97 96 ASN A N 1
ATOM 786 C CA . ASN A 1 96 ? 2.336 -15.824 -4.744 1.00 48.97 96 ASN A CA 1
ATOM 787 C C . ASN A 1 96 ? 2.635 -14.477 -5.411 1.00 48.97 96 ASN A C 1
ATOM 789 O O . ASN A 1 96 ? 3.727 -14.232 -5.926 1.00 48.97 96 ASN A O 1
ATOM 793 N N . HIS A 1 97 ? 1.656 -13.572 -5.367 1.00 54.34 97 HIS A N 1
ATOM 794 C CA . HIS A 1 97 ? 1.863 -12.162 -5.694 1.00 54.34 97 HIS A CA 1
ATOM 795 C C . HIS A 1 97 ? 2.822 -11.528 -4.671 1.00 54.34 97 HIS A C 1
ATOM 797 O O . HIS A 1 97 ? 2.414 -11.114 -3.588 1.00 54.34 97 HIS A O 1
ATOM 803 N N . TYR A 1 98 ? 4.109 -11.440 -5.004 1.00 60.25 98 TYR A N 1
ATOM 804 C CA . TYR A 1 98 ? 5.069 -10.668 -4.218 1.00 60.25 98 TYR A CA 1
ATOM 805 C C . TYR A 1 98 ? 5.070 -9.214 -4.684 1.00 60.25 98 TYR A C 1
ATOM 807 O O . TYR A 1 98 ? 5.566 -8.887 -5.763 1.00 60.25 98 TYR A O 1
ATOM 815 N N . PHE A 1 99 ? 4.539 -8.325 -3.846 1.00 66.56 99 PHE A N 1
ATOM 816 C CA . PHE A 1 99 ? 4.782 -6.897 -4.000 1.00 66.56 99 PHE A CA 1
ATOM 817 C C . PHE A 1 99 ? 6.228 -6.589 -3.629 1.00 66.56 99 PHE A C 1
ATOM 819 O O . PHE A 1 99 ? 6.756 -7.061 -2.623 1.00 66.56 99 PHE A O 1
ATOM 826 N N . THR A 1 100 ? 6.857 -5.788 -4.472 1.00 73.00 100 THR A N 1
ATOM 827 C CA . THR A 1 100 ? 8.276 -5.481 -4.406 1.00 73.00 100 THR A CA 1
ATOM 828 C C . THR A 1 100 ? 8.440 -3.973 -4.433 1.00 73.00 100 THR A C 1
ATOM 830 O O . THR A 1 100 ? 7.780 -3.291 -5.218 1.00 73.00 100 THR A O 1
ATOM 833 N N . HIS A 1 101 ? 9.334 -3.448 -3.600 1.00 78.38 101 HIS A N 1
ATOM 834 C CA . HIS A 1 101 ? 9.697 -2.040 -3.674 1.00 78.38 101 HIS A CA 1
ATOM 835 C C . HIS A 1 101 ? 10.827 -1.868 -4.685 1.00 78.38 101 HIS A C 1
ATOM 837 O O . HIS A 1 101 ? 11.728 -2.700 -4.792 1.00 78.38 101 HIS A O 1
ATOM 843 N N . ILE A 1 102 ? 10.785 -0.779 -5.442 1.00 81.81 102 ILE A N 1
ATOM 844 C CA . ILE A 1 102 ? 11.846 -0.432 -6.378 1.00 81.81 102 ILE A CA 1
ATOM 845 C C . ILE A 1 102 ? 12.228 1.030 -6.179 1.00 81.81 102 ILE A C 1
ATOM 847 O O . ILE A 1 102 ? 11.373 1.876 -5.920 1.00 81.81 102 ILE A O 1
ATOM 851 N N . ILE A 1 103 ? 13.518 1.324 -6.310 1.00 82.25 103 ILE A N 1
ATOM 852 C CA . ILE A 1 103 ? 14.052 2.686 -6.318 1.00 82.25 103 ILE A CA 1
ATOM 853 C C . ILE A 1 103 ? 14.787 2.853 -7.641 1.00 82.25 103 ILE A C 1
ATOM 855 O O . ILE A 1 103 ? 15.661 2.051 -7.971 1.00 82.25 103 ILE A O 1
ATOM 859 N N . ALA A 1 104 ? 14.398 3.859 -8.419 1.00 86.19 104 ALA A N 1
ATOM 860 C CA . ALA A 1 104 ? 14.881 4.046 -9.779 1.00 86.19 104 ALA A CA 1
ATOM 861 C C . ALA A 1 104 ? 14.776 5.506 -10.224 1.00 86.19 104 ALA A C 1
ATOM 863 O O . ALA A 1 104 ? 14.015 6.293 -9.657 1.00 86.19 104 ALA A O 1
ATOM 864 N N . ILE A 1 105 ? 15.519 5.849 -11.273 1.00 87.50 105 ILE A N 1
ATOM 865 C CA . ILE A 1 105 ? 15.477 7.165 -11.911 1.00 87.50 105 ILE A CA 1
ATOM 866 C C . ILE A 1 105 ? 14.417 7.135 -13.011 1.00 87.50 105 ILE A C 1
ATOM 868 O O . ILE A 1 105 ? 14.470 6.285 -13.896 1.00 87.50 105 ILE A O 1
ATOM 872 N N . VAL A 1 106 ? 13.472 8.075 -12.993 1.00 90.38 106 VAL A N 1
ATOM 873 C CA . VAL A 1 106 ? 12.516 8.251 -14.097 1.00 90.38 106 VAL A CA 1
ATOM 874 C C . VAL A 1 106 ? 13.221 8.970 -15.244 1.00 90.38 106 VAL A C 1
ATOM 876 O O . VAL A 1 106 ? 13.653 10.109 -15.086 1.00 90.38 106 VAL A O 1
ATOM 879 N N . VAL A 1 107 ? 13.332 8.312 -16.399 1.00 92.19 107 VAL A N 1
ATOM 880 C CA . VAL A 1 107 ? 14.040 8.851 -17.576 1.00 92.19 107 VAL A CA 1
ATOM 881 C C . VAL A 1 107 ? 13.095 9.365 -18.656 1.00 92.19 107 VAL A C 1
ATOM 883 O O . VAL A 1 107 ? 13.463 10.246 -19.428 1.00 92.19 107 VAL A O 1
ATOM 886 N N . ASN A 1 108 ? 11.873 8.834 -18.719 1.00 92.56 108 ASN A N 1
ATOM 887 C CA . ASN A 1 108 ? 10.849 9.307 -19.641 1.00 92.56 108 ASN A CA 1
ATOM 888 C C . ASN A 1 108 ? 9.450 9.073 -19.065 1.00 92.56 108 ASN A C 1
ATOM 890 O O . ASN A 1 108 ? 9.209 8.094 -18.357 1.00 92.56 108 ASN A O 1
ATOM 894 N N . CYS A 1 109 ? 8.523 9.963 -19.398 1.00 91.62 109 CYS A N 1
ATOM 895 C CA . CYS A 1 109 ? 7.143 9.923 -18.949 1.00 91.62 109 CYS A CA 1
ATOM 896 C C . CYS A 1 109 ? 6.221 10.096 -20.161 1.00 91.62 109 CYS A C 1
ATOM 898 O O . CYS A 1 109 ? 6.153 11.179 -20.745 1.00 91.62 109 CYS A O 1
ATOM 900 N N . GLY A 1 110 ? 5.526 9.025 -20.552 1.00 88.88 110 GLY A N 1
ATOM 901 C CA . GLY A 1 110 ? 4.641 9.014 -21.717 1.00 88.88 110 GLY A CA 1
ATOM 902 C C . GLY A 1 110 ? 3.418 9.921 -21.555 1.00 88.88 110 GLY A C 1
ATOM 903 O O . GLY A 1 110 ? 3.192 10.525 -20.505 1.00 88.88 110 GLY A O 1
ATOM 904 N N . SER A 1 111 ? 2.592 10.031 -22.594 1.00 90.69 111 SER A N 1
ATOM 905 C CA . SER A 1 111 ? 1.289 10.697 -22.491 1.00 90.69 111 SER A CA 1
ATOM 906 C C . SER A 1 111 ? 0.272 9.817 -21.755 1.00 90.69 111 SER A C 1
ATOM 908 O O . SER A 1 111 ? 0.382 8.591 -21.743 1.00 90.69 111 SER A O 1
ATOM 910 N N . ILE A 1 112 ? -0.724 10.450 -21.131 1.00 91.06 112 ILE A N 1
ATOM 911 C CA . ILE A 1 112 ? -1.853 9.734 -20.528 1.00 91.06 112 ILE A CA 1
ATOM 912 C C . ILE A 1 112 ? -2.732 9.188 -21.655 1.00 91.06 112 ILE A C 1
ATOM 914 O O . ILE A 1 112 ? -3.140 9.927 -22.554 1.00 91.06 112 ILE A O 1
ATOM 918 N N . LYS A 1 113 ? -3.030 7.897 -21.581 1.00 91.12 113 LYS A N 1
ATOM 919 C CA . LYS A 1 113 ? -3.939 7.157 -22.455 1.00 91.12 113 LYS A CA 1
ATOM 920 C C . LYS A 1 113 ? -5.142 6.693 -21.630 1.00 91.12 113 LYS A C 1
ATOM 922 O O . LYS A 1 113 ? -5.090 6.660 -20.402 1.00 91.12 113 LYS A O 1
ATOM 927 N N . TYR A 1 114 ? -6.220 6.321 -22.306 1.00 88.19 114 TYR A N 1
ATOM 928 C CA . TYR A 1 114 ? -7.393 5.721 -21.677 1.00 88.19 114 TYR A CA 1
ATOM 929 C C . TYR A 1 114 ? -7.611 4.332 -22.269 1.00 88.19 114 TYR A C 1
ATOM 931 O O . TYR A 1 114 ? -7.591 4.182 -23.492 1.00 88.19 114 TYR A O 1
ATOM 939 N N . VAL A 1 115 ? -7.751 3.317 -21.415 1.00 83.12 115 VAL A N 1
ATOM 940 C CA . VAL A 1 115 ? -7.791 1.906 -21.831 1.00 83.12 115 VAL A CA 1
ATOM 941 C C . VAL A 1 115 ? -8.946 1.182 -21.136 1.00 83.12 115 VAL A C 1
ATOM 943 O O . VAL A 1 115 ? -9.223 1.423 -19.964 1.00 83.12 115 VAL A O 1
ATOM 946 N N . GLY A 1 116 ? -9.597 0.266 -21.860 1.00 78.88 116 GLY A N 1
ATOM 947 C CA . GLY A 1 116 ? -10.640 -0.615 -21.327 1.00 78.88 116 GLY A CA 1
ATOM 948 C C . GLY A 1 116 ? -12.048 -0.009 -21.307 1.00 78.88 116 GLY A C 1
ATOM 949 O O . GLY A 1 116 ? -12.252 1.176 -21.558 1.00 78.88 116 GLY A O 1
ATOM 950 N N . ALA A 1 117 ? -13.042 -0.850 -21.004 1.00 73.38 117 ALA A N 1
ATOM 951 C CA . ALA A 1 117 ? -14.461 -0.473 -21.005 1.00 73.38 117 ALA A CA 1
ATOM 952 C C . ALA A 1 117 ? -14.831 0.555 -19.916 1.00 73.38 117 ALA A C 1
ATOM 954 O O . ALA A 1 117 ? -15.832 1.253 -20.034 1.00 73.38 117 ALA A O 1
ATOM 955 N N . ASN A 1 118 ? -14.017 0.657 -18.866 1.00 79.81 118 ASN A N 1
ATOM 956 C CA . ASN A 1 118 ? -14.174 1.594 -17.753 1.00 79.81 118 ASN A CA 1
ATOM 957 C C . ASN A 1 118 ? -13.425 2.923 -17.963 1.00 79.81 118 ASN A C 1
ATOM 959 O O . ASN A 1 118 ? -13.444 3.768 -17.069 1.00 79.81 118 ASN A O 1
ATOM 963 N N . ASN A 1 119 ? -12.772 3.115 -19.118 1.00 81.94 119 ASN A N 1
ATOM 964 C CA . ASN A 1 119 ? -11.993 4.310 -19.437 1.00 81.94 119 ASN A CA 1
ATOM 965 C C . ASN A 1 119 ? -10.934 4.627 -18.359 1.00 81.94 119 ASN A C 1
ATOM 967 O O . ASN A 1 119 ? -10.756 5.782 -17.959 1.00 81.94 119 ASN A O 1
ATOM 971 N N . SER A 1 120 ? -10.244 3.596 -17.860 1.00 85.75 120 SER A N 1
ATOM 972 C CA . SER A 1 120 ? -9.160 3.756 -16.891 1.00 85.75 120 SER A CA 1
ATOM 973 C C . SER A 1 120 ? -8.023 4.580 -17.494 1.00 85.75 120 SER A C 1
ATOM 975 O O . SER A 1 120 ? -7.554 4.302 -18.601 1.00 85.75 120 SER A O 1
ATOM 977 N N . LYS A 1 121 ? -7.572 5.596 -16.751 1.00 89.19 121 LYS A N 1
ATOM 978 C CA . LYS A 1 121 ? -6.356 6.347 -17.082 1.00 89.19 121 LYS A CA 1
ATOM 979 C C . LYS A 1 121 ? -5.161 5.408 -16.977 1.00 89.19 121 LYS A C 1
ATOM 981 O O . LYS A 1 121 ? -5.062 4.658 -16.016 1.00 89.19 121 LYS A O 1
ATOM 986 N N . CYS A 1 122 ? -4.291 5.470 -17.972 1.00 89.25 122 CYS A N 1
ATOM 987 C CA . CYS A 1 122 ? -3.093 4.657 -18.079 1.00 89.25 122 CYS A CA 1
ATOM 988 C C . CYS A 1 122 ? -1.937 5.542 -18.547 1.00 89.25 122 CYS A C 1
ATOM 990 O O . CYS A 1 122 ? -2.102 6.363 -19.458 1.00 89.25 122 CYS A O 1
ATOM 992 N N . ARG A 1 123 ? -0.763 5.398 -17.938 1.00 91.81 123 ARG A N 1
ATOM 993 C CA . ARG A 1 123 ? 0.449 6.109 -18.347 1.00 91.81 123 ARG A CA 1
ATOM 994 C C . ARG A 1 123 ? 1.662 5.202 -18.247 1.00 91.81 123 ARG A C 1
ATOM 996 O O . ARG A 1 123 ? 1.943 4.637 -17.201 1.00 91.81 123 ARG A O 1
ATOM 1003 N N . GLU A 1 124 ? 2.431 5.131 -19.323 1.00 92.88 124 GLU A N 1
ATOM 1004 C CA . GLU A 1 124 ? 3.705 4.415 -19.326 1.00 92.88 124 GLU A CA 1
ATOM 1005 C C . GLU A 1 124 ? 4.832 5.352 -18.883 1.00 92.88 124 GLU A C 1
ATOM 1007 O O . GLU A 1 124 ? 4.972 6.468 -19.399 1.00 92.88 124 GLU A O 1
ATOM 1012 N N . ILE A 1 125 ? 5.653 4.893 -17.944 1.00 93.31 125 ILE A N 1
ATOM 1013 C CA . ILE A 1 125 ? 6.887 5.564 -17.531 1.00 93.31 125 ILE A CA 1
ATOM 1014 C C . ILE A 1 125 ? 8.077 4.644 -17.777 1.00 93.31 125 ILE A C 1
ATOM 1016 O O . ILE A 1 125 ? 7.999 3.434 -17.571 1.00 93.31 125 ILE A O 1
ATOM 1020 N N . THR A 1 126 ? 9.191 5.215 -18.222 1.00 91.00 126 THR A N 1
ATOM 1021 C CA . THR A 1 126 ? 10.461 4.498 -18.338 1.00 91.00 126 THR A CA 1
ATOM 1022 C C . THR A 1 126 ? 11.328 4.871 -17.151 1.00 91.00 126 THR A C 1
ATOM 1024 O O . THR A 1 126 ? 11.598 6.053 -16.916 1.00 91.00 126 THR A O 1
ATOM 1027 N N . ILE A 1 127 ? 11.767 3.858 -16.415 1.00 90.62 127 ILE A N 1
ATOM 1028 C CA . ILE A 1 127 ? 12.639 3.992 -15.252 1.00 90.62 127 ILE A CA 1
ATOM 1029 C C . ILE A 1 127 ? 13.955 3.254 -15.500 1.00 90.62 127 ILE A C 1
ATOM 1031 O O . ILE A 1 127 ? 13.966 2.243 -16.197 1.00 90.62 127 ILE A O 1
ATOM 1035 N N . MET A 1 128 ? 15.058 3.748 -14.944 1.00 87.75 128 MET A N 1
ATOM 1036 C CA . MET A 1 128 ? 16.371 3.099 -14.987 1.00 87.75 128 MET A CA 1
ATOM 1037 C C . MET A 1 128 ? 16.907 2.835 -13.585 1.00 87.75 128 MET A C 1
ATOM 1039 O O . MET A 1 128 ? 16.775 3.677 -12.693 1.00 87.75 128 MET A O 1
ATOM 1043 N N . ASP A 1 129 ? 17.547 1.679 -13.414 1.00 83.50 129 ASP A N 1
ATOM 1044 C CA . ASP A 1 129 ? 18.347 1.376 -12.228 1.00 83.50 129 ASP A CA 1
ATOM 1045 C C . ASP A 1 129 ? 19.765 1.968 -12.326 1.00 83.50 129 ASP A C 1
ATOM 1047 O O . ASP A 1 129 ? 20.160 2.572 -13.326 1.00 83.50 129 ASP A O 1
ATOM 1051 N N . THR A 1 130 ? 20.568 1.765 -11.280 1.00 81.31 130 THR A N 1
ATOM 1052 C CA . THR A 1 130 ? 21.973 2.200 -11.232 1.00 81.31 130 THR A CA 1
ATOM 1053 C C . THR A 1 130 ? 22.869 1.513 -12.268 1.00 81.31 130 THR A C 1
ATOM 1055 O O . THR A 1 130 ? 23.966 1.999 -12.533 1.00 81.31 130 THR A O 1
ATOM 1058 N N . ASN A 1 131 ? 22.409 0.421 -12.888 1.00 81.44 131 ASN A N 1
ATOM 1059 C CA . ASN A 1 131 ? 23.104 -0.284 -13.964 1.00 81.44 131 ASN A CA 1
ATOM 1060 C C . ASN A 1 131 ? 22.660 0.190 -15.358 1.00 81.44 131 ASN A C 1
ATOM 1062 O O . ASN A 1 131 ? 22.972 -0.473 -16.350 1.00 81.44 131 ASN A O 1
ATOM 1066 N N . MET A 1 132 ? 21.931 1.310 -15.443 1.00 80.00 132 MET A N 1
ATOM 1067 C CA . MET A 1 132 ? 21.413 1.886 -16.688 1.00 80.00 132 MET A CA 1
ATOM 1068 C C . MET A 1 132 ? 20.473 0.941 -17.453 1.00 80.00 132 MET A C 1
ATOM 1070 O O . MET A 1 132 ? 20.352 1.040 -18.676 1.00 80.00 132 MET A O 1
ATOM 1074 N N . ARG A 1 133 ? 19.801 0.011 -16.760 1.00 82.00 133 ARG A N 1
ATOM 1075 C CA . ARG A 1 133 ? 18.831 -0.898 -17.386 1.00 82.00 133 ARG A CA 1
ATOM 1076 C C . ARG A 1 133 ? 17.442 -0.256 -17.396 1.00 82.00 133 ARG A C 1
ATOM 1078 O O . ARG A 1 133 ? 16.897 -0.020 -16.316 1.00 82.00 133 ARG A O 1
ATOM 1085 N N . PRO A 1 134 ? 16.855 0.028 -18.575 1.00 85.56 134 PRO A N 1
ATOM 1086 C CA . PRO A 1 134 ? 15.524 0.607 -18.652 1.00 85.56 134 PRO A CA 1
ATOM 1087 C C . PRO A 1 134 ? 14.435 -0.455 -18.464 1.00 85.56 134 PRO A C 1
ATOM 1089 O O . PRO A 1 134 ? 14.465 -1.510 -19.096 1.00 85.56 134 PRO A O 1
ATOM 1092 N N . THR A 1 135 ? 13.429 -0.118 -17.663 1.00 86.62 135 THR A N 1
ATOM 1093 C CA . THR A 1 135 ? 12.198 -0.893 -17.465 1.00 86.62 135 THR A CA 1
ATOM 1094 C C . THR A 1 135 ? 10.997 0.030 -17.648 1.00 86.62 135 THR A C 1
ATOM 1096 O O . THR A 1 135 ? 11.051 1.210 -17.296 1.00 86.62 135 THR A O 1
ATOM 1099 N N . ILE A 1 136 ? 9.907 -0.490 -18.211 1.00 89.69 136 ILE A N 1
ATOM 1100 C CA . ILE A 1 136 ? 8.653 0.253 -18.376 1.00 89.69 136 ILE A CA 1
ATOM 1101 C C . ILE A 1 136 ? 7.698 -0.135 -17.248 1.00 89.69 136 ILE A C 1
ATOM 1103 O O . ILE A 1 136 ? 7.469 -1.322 -17.017 1.00 89.69 136 ILE A O 1
ATOM 1107 N N . LEU A 1 137 ? 7.125 0.861 -16.574 1.00 87.94 137 LEU A N 1
ATOM 1108 C CA . LEU A 1 137 ? 6.002 0.680 -15.656 1.00 87.94 137 LEU A CA 1
ATOM 1109 C C . LEU A 1 137 ? 4.746 1.336 -16.212 1.00 87.94 137 LEU A C 1
ATOM 1111 O O . LEU A 1 137 ? 4.818 2.378 -16.862 1.00 87.94 137 LEU A O 1
ATOM 1115 N N . THR A 1 138 ? 3.600 0.734 -15.909 1.00 88.19 138 THR A N 1
ATOM 1116 C CA . THR A 1 138 ? 2.282 1.311 -16.184 1.00 88.19 138 THR A CA 1
ATOM 1117 C C . THR A 1 138 ? 1.693 1.849 -14.885 1.00 88.19 138 THR A C 1
ATOM 1119 O O . THR A 1 138 ? 1.663 1.127 -13.889 1.00 88.19 138 THR A O 1
ATOM 1122 N N . LEU A 1 139 ? 1.259 3.108 -14.914 1.00 86.19 139 LEU A N 1
ATOM 1123 C CA . LEU A 1 139 ? 0.529 3.806 -13.855 1.00 86.19 139 LEU A CA 1
ATOM 1124 C C . LEU A 1 139 ? -0.939 3.982 -14.238 1.00 86.19 139 LEU A C 1
ATOM 1126 O O . LEU A 1 139 ? -1.192 4.237 -15.441 1.00 86.19 139 LEU A O 1
#

Foldseek 3Di:
DDDADAAEDEDDPVCVVCVPVDDPQFDKDKPPWDKDADDPVDDGSDRIHTYDDPVIDIDTDDPVPDPDDDDDTDPPQQEDDPVVVVVVVVPPPDDDPDDHDYDWAFPDKADWAFDDPVRDTKIWTWTADPVRDIDIDID